Protein AF-M1P522-F1 (afdb_monomer)

Foldseek 3Di:
DDDDDDDDDPPPPPPPPPPPPPPPQDKDKFWFADLVGDIDIDIAHLVQWDDKAFDDHAHPVDNVHTWIWTWGHPPPPHTDITTGHPVRSVVSVVVSVVVVVVVVVVVVVVVVPPDPD

Secondary structure (DSSP, 8-state):
---------------------------EEEEEE-TT--EEEEEE-TTTEEEEEEEEEE-SS-TTSEEEEEEEE-SSS-EEEEEE-HHHHHHHHHHHHHHHHHHHHHHHHHHTT----

Structure (mmCIF, N/CA/C/O backbone):
data_AF-M1P522-F1
#
_entry.id   AF-M1P522-F1
#
loop_
_atom_site.group_PDB
_atom_site.id
_atom_site.type_symbol
_atom_site.label_atom_id
_atom_site.label_alt_id
_atom_site.label_comp_id
_atom_site.label_asym_id
_atom_site.label_entity_id
_atom_site.label_seq_id
_atom_site.pdbx_PDB_ins_code
_atom_site.Cartn_x
_atom_site.Cartn_y
_atom_site.Cartn_z
_atom_site.occupancy
_atom_site.B_iso_or_equiv
_atom_site.auth_seq_id
_atom_site.auth_comp_id
_atom_site.auth_asym_id
_atom_site.auth_atom_id
_atom_site.pdbx_PDB_model_num
ATOM 1 N N . MET A 1 1 ? 18.233 7.224 -83.902 1.00 39.75 1 MET A N 1
ATOM 2 C CA . MET A 1 1 ? 19.042 7.614 -82.716 1.00 39.75 1 MET A CA 1
ATOM 3 C C . MET A 1 1 ? 18.239 8.688 -81.990 1.00 39.75 1 MET A C 1
ATOM 5 O O . MET A 1 1 ? 17.777 9.569 -82.685 1.00 39.75 1 MET A O 1
ATOM 9 N N . LYS A 1 2 ? 17.938 8.714 -80.693 1.00 39.91 2 LYS A N 1
ATOM 10 C CA . LYS A 1 2 ? 18.195 7.892 -79.504 1.00 39.91 2 LYS A CA 1
ATOM 11 C C . LYS A 1 2 ? 17.029 8.257 -78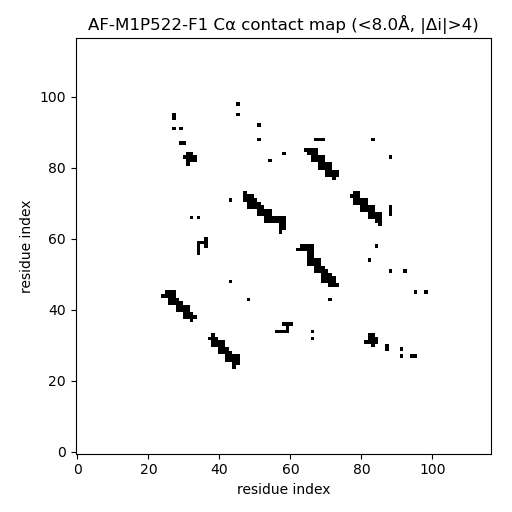.551 1.00 39.91 2 LYS A C 1
ATOM 13 O O . LYS A 1 2 ? 16.658 9.423 -78.483 1.00 39.91 2 LYS A O 1
ATOM 18 N N . LYS A 1 3 ? 16.416 7.263 -77.904 1.00 47.31 3 LYS A N 1
ATOM 19 C CA . LYS A 1 3 ? 15.332 7.417 -76.917 1.00 47.31 3 LYS A CA 1
ATOM 20 C C . LYS A 1 3 ? 15.922 7.922 -75.598 1.00 47.31 3 LYS A C 1
ATOM 22 O O . LYS A 1 3 ? 16.968 7.406 -75.210 1.00 47.31 3 LYS A O 1
ATOM 27 N N . THR A 1 4 ? 15.218 8.782 -74.867 1.00 49.41 4 THR A N 1
ATOM 28 C CA . THR A 1 4 ? 15.501 8.975 -73.436 1.00 49.41 4 THR A CA 1
ATOM 29 C C . THR A 1 4 ? 14.196 9.167 -72.673 1.00 49.41 4 THR A C 1
ATOM 31 O O . THR A 1 4 ? 13.603 10.241 -72.668 1.00 49.41 4 THR A O 1
ATOM 34 N N . LEU A 1 5 ? 13.732 8.060 -72.086 1.00 50.62 5 LEU A N 1
ATOM 35 C CA . LEU A 1 5 ? 12.701 8.024 -71.056 1.00 50.62 5 LEU A CA 1
ATOM 36 C C . LEU A 1 5 ? 13.238 8.708 -69.792 1.00 50.62 5 LEU A C 1
ATOM 38 O O . LEU A 1 5 ? 14.314 8.346 -69.317 1.00 50.62 5 LEU A O 1
ATOM 42 N N . PHE A 1 6 ? 12.474 9.639 -69.224 1.00 47.06 6 PHE A N 1
ATOM 43 C CA . PHE A 1 6 ? 12.667 10.088 -67.848 1.00 47.06 6 PHE A CA 1
ATOM 44 C C . PHE A 1 6 ? 12.028 9.057 -66.911 1.00 47.06 6 PHE A C 1
ATOM 46 O O . PHE A 1 6 ? 10.814 8.864 -66.914 1.00 47.06 6 PHE A O 1
ATOM 53 N N . LEU A 1 7 ? 12.877 8.349 -66.170 1.00 47.66 7 LEU A N 1
ATOM 54 C CA . LEU A 1 7 ? 12.512 7.302 -65.225 1.00 47.66 7 LEU A CA 1
ATOM 55 C C . LEU A 1 7 ? 12.182 7.937 -63.865 1.00 47.66 7 LEU A C 1
ATOM 57 O O . LEU A 1 7 ? 13.032 8.547 -63.221 1.00 47.66 7 LEU A O 1
ATOM 61 N N . THR A 1 8 ? 10.932 7.780 -63.450 1.00 52.78 8 THR A N 1
ATOM 62 C CA . THR A 1 8 ? 10.402 7.983 -62.098 1.00 52.78 8 THR A CA 1
ATOM 63 C C . THR A 1 8 ? 11.203 7.209 -61.048 1.00 52.78 8 THR A C 1
ATOM 65 O O . THR A 1 8 ? 11.326 5.991 -61.152 1.00 52.78 8 THR A O 1
ATOM 68 N N . ALA A 1 9 ? 11.653 7.884 -59.988 1.00 51.81 9 ALA A N 1
ATOM 69 C CA . ALA A 1 9 ? 12.091 7.250 -58.744 1.00 51.81 9 ALA A CA 1
ATOM 70 C C . ALA A 1 9 ? 11.486 8.011 -57.551 1.00 51.81 9 ALA A C 1
ATOM 72 O O . ALA A 1 9 ? 12.083 8.929 -56.993 1.00 51.81 9 ALA A O 1
ATOM 73 N N . LEU A 1 10 ? 10.245 7.650 -57.213 1.00 48.31 10 LEU A N 1
ATOM 74 C CA . LEU A 1 10 ? 9.509 8.135 -56.049 1.00 48.31 10 LEU A CA 1
ATOM 75 C C . LEU A 1 10 ? 10.000 7.354 -54.818 1.00 48.31 10 LEU A C 1
ATOM 77 O O . LEU A 1 10 ? 9.524 6.256 -54.529 1.00 48.31 10 LEU A O 1
ATOM 81 N N . LEU A 1 11 ? 11.007 7.893 -54.132 1.00 50.62 11 LEU A N 1
ATOM 82 C CA . LEU A 1 11 ? 11.590 7.312 -52.923 1.00 50.62 11 LEU A CA 1
ATOM 83 C C . LEU A 1 11 ? 10.618 7.506 -51.745 1.00 50.62 11 LEU A C 1
ATOM 85 O O . LEU A 1 11 ? 10.710 8.458 -50.974 1.00 50.62 11 LEU A O 1
ATOM 89 N N . SER A 1 12 ? 9.633 6.615 -51.652 1.00 52.25 12 SER A N 1
ATOM 90 C CA . SER A 1 12 ? 8.674 6.567 -50.548 1.00 52.25 12 SER A CA 1
ATOM 91 C C . SER A 1 12 ? 9.376 5.973 -49.329 1.00 52.25 12 SER A C 1
ATOM 93 O O . SER A 1 12 ? 9.400 4.758 -49.145 1.00 52.25 12 SER A O 1
ATOM 95 N N . PHE A 1 13 ? 10.011 6.829 -48.526 1.00 49.62 13 PHE A N 1
ATOM 96 C CA . PHE A 1 13 ? 10.501 6.463 -47.201 1.00 49.62 13 PHE A CA 1
ATOM 97 C C . PHE A 1 13 ? 9.308 5.998 -46.360 1.00 49.62 13 PHE A C 1
ATOM 99 O O . PHE A 1 13 ? 8.463 6.796 -45.956 1.00 49.62 13 PHE A O 1
ATOM 106 N N . LEU A 1 14 ? 9.239 4.688 -46.125 1.00 51.12 14 LEU A N 1
ATOM 107 C CA . LEU A 1 14 ? 8.353 4.075 -45.147 1.00 51.12 14 LEU A CA 1
ATOM 108 C C . LEU A 1 14 ? 8.762 4.582 -43.758 1.00 51.12 14 LEU A C 1
ATOM 110 O O . LEU A 1 14 ? 9.631 4.012 -43.102 1.00 51.12 14 LEU A O 1
ATOM 114 N N . PHE A 1 15 ? 8.145 5.679 -43.322 1.00 49.41 15 PHE A N 1
ATOM 115 C CA . PHE A 1 15 ? 8.060 6.029 -41.911 1.00 49.41 15 PHE A CA 1
ATOM 116 C C . PHE A 1 15 ? 7.211 4.948 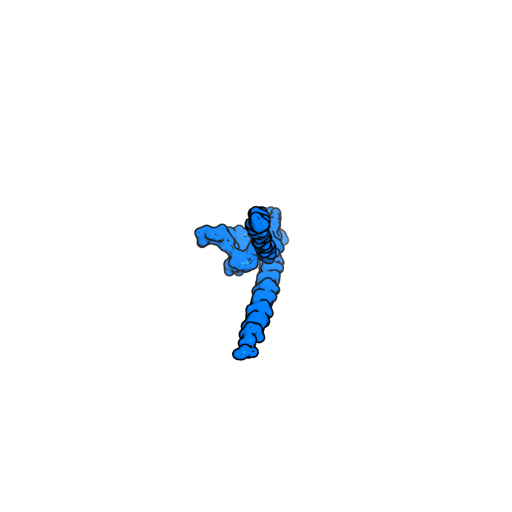-41.241 1.00 49.41 15 PHE A C 1
ATOM 118 O O . PHE A 1 15 ? 5.986 5.036 -41.202 1.00 49.41 15 PHE A O 1
ATOM 125 N N . PHE A 1 16 ? 7.859 3.895 -40.751 1.00 53.47 16 PHE A N 1
ATOM 126 C CA . PHE A 1 16 ? 7.249 3.041 -39.745 1.00 53.47 16 PHE A CA 1
ATOM 127 C C . PHE A 1 16 ? 7.101 3.896 -38.482 1.00 53.47 16 PHE A C 1
ATOM 129 O O . PHE A 1 16 ? 8.123 4.339 -37.946 1.00 53.47 16 PHE A O 1
ATOM 136 N N . PRO A 1 17 ? 5.878 4.182 -37.998 1.00 49.12 17 PRO A N 1
ATOM 137 C CA . PRO A 1 17 ? 5.740 4.724 -36.662 1.00 49.12 17 PRO A CA 1
ATOM 138 C C . PRO A 1 17 ? 6.283 3.657 -35.714 1.00 49.12 17 PRO A C 1
ATOM 140 O O . PRO A 1 17 ? 5.729 2.562 -35.614 1.00 49.12 17 PRO A O 1
ATOM 143 N N . ILE A 1 18 ? 7.399 3.959 -35.051 1.00 58.97 18 ILE A N 1
ATOM 144 C CA . ILE A 1 18 ? 7.827 3.218 -33.870 1.00 58.97 18 ILE A CA 1
ATOM 145 C C . ILE A 1 18 ? 6.691 3.421 -32.873 1.00 58.97 18 ILE A C 1
ATOM 147 O O . ILE A 1 18 ? 6.569 4.481 -32.262 1.00 58.97 18 ILE A O 1
ATOM 151 N N . GLN A 1 19 ? 5.795 2.440 -32.785 1.00 50.09 19 GLN A N 1
ATOM 152 C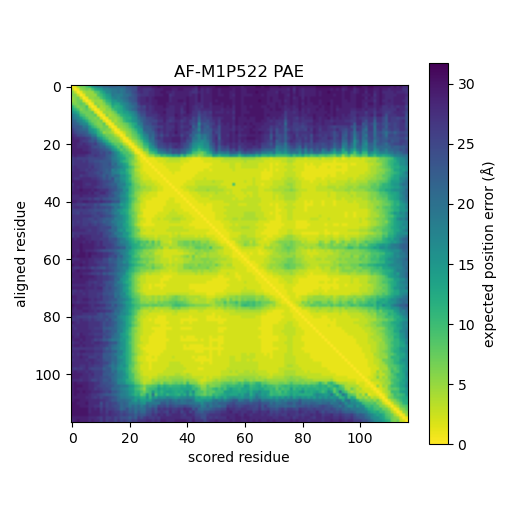 CA . GLN A 1 19 ? 4.839 2.363 -31.698 1.00 50.09 19 GLN A CA 1
ATOM 153 C C . GLN A 1 19 ? 5.687 2.168 -30.445 1.00 50.09 19 GLN A C 1
ATOM 155 O O . GLN A 1 19 ? 6.181 1.072 -30.187 1.00 50.09 19 GLN A O 1
ATOM 160 N N . GLY A 1 20 ? 5.937 3.266 -29.728 1.00 47.94 20 GLY A N 1
ATOM 161 C CA . GLY A 1 20 ? 6.470 3.204 -28.380 1.00 47.94 20 GLY A CA 1
ATOM 162 C C . GLY A 1 20 ? 5.545 2.289 -27.598 1.00 47.94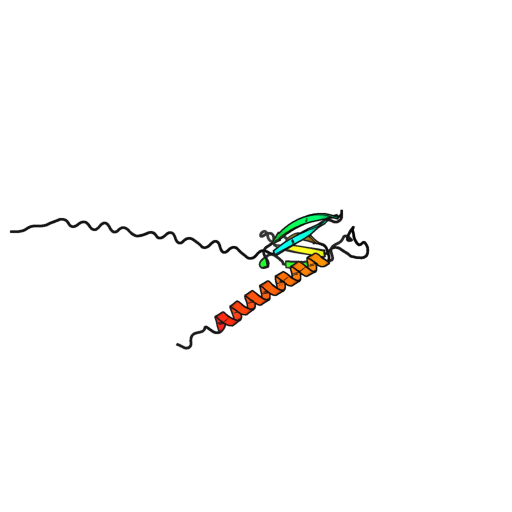 20 GLY A C 1
ATOM 163 O O . GLY A 1 20 ? 4.368 2.602 -27.433 1.00 47.94 20 GLY A O 1
ATOM 164 N N . GLN A 1 21 ? 6.051 1.120 -27.218 1.00 49.41 21 GLN A N 1
ATOM 165 C CA . GLN A 1 21 ? 5.346 0.247 -26.302 1.00 49.41 21 GLN A CA 1
ATOM 166 C C . GLN A 1 21 ? 5.163 1.059 -25.024 1.00 49.41 21 GLN A C 1
ATOM 168 O O . GLN A 1 21 ? 6.138 1.408 -24.361 1.00 49.41 21 GLN A O 1
ATOM 173 N N . THR A 1 22 ? 3.923 1.438 -24.726 1.00 46.75 22 THR A N 1
ATOM 174 C CA . THR A 1 22 ? 3.550 1.843 -23.378 1.00 46.75 22 THR A CA 1
ATOM 175 C C . THR A 1 22 ? 3.773 0.609 -22.524 1.00 46.75 22 THR A C 1
ATOM 177 O O . THR A 1 22 ? 2.973 -0.322 -22.544 1.00 46.75 22 THR A O 1
ATOM 180 N N . GLU A 1 23 ? 4.941 0.539 -21.896 1.00 55.12 23 GLU A N 1
ATOM 181 C CA . GLU A 1 23 ? 5.248 -0.478 -20.908 1.00 55.12 23 GLU A CA 1
ATOM 182 C C . GLU A 1 23 ? 4.241 -0.256 -19.775 1.00 55.12 23 GLU A C 1
ATOM 184 O O . GLU A 1 23 ? 4.345 0.724 -19.033 1.00 55.12 23 GLU A O 1
ATOM 189 N N . ASP A 1 24 ? 3.197 -1.085 -19.710 1.00 58.50 24 ASP A N 1
ATOM 190 C CA . ASP A 1 24 ? 2.249 -1.069 -18.600 1.00 58.50 24 ASP A CA 1
ATOM 191 C C . ASP A 1 24 ? 3.036 -1.412 -17.334 1.00 58.50 24 ASP A C 1
ATOM 193 O O . ASP A 1 24 ? 3.292 -2.573 -17.010 1.00 58.50 24 ASP A O 1
ATOM 197 N N . SER A 1 25 ? 3.519 -0.364 -16.664 1.00 81.50 25 SER A N 1
ATOM 198 C CA . SER A 1 25 ? 4.274 -0.489 -15.425 1.00 81.50 25 SER A CA 1
ATOM 199 C C . SER A 1 25 ? 3.448 -1.275 -14.411 1.00 81.50 25 SER A C 1
ATOM 201 O O . SER A 1 25 ? 2.284 -0.956 -14.171 1.00 81.50 25 SER A O 1
ATOM 203 N N . TYR A 1 26 ? 4.052 -2.311 -13.827 1.00 90.44 26 TYR A N 1
ATOM 204 C CA . TYR A 1 26 ? 3.441 -3.097 -12.758 1.00 90.44 26 TYR A CA 1
ATOM 205 C C . TYR A 1 26 ? 2.911 -2.168 -11.656 1.00 90.44 26 TYR A C 1
ATOM 207 O O . TYR A 1 26 ? 3.627 -1.264 -11.218 1.00 90.44 26 TYR A O 1
ATOM 215 N N . LYS A 1 27 ? 1.677 -2.394 -11.198 1.00 95.50 27 LYS A N 1
ATOM 216 C CA . LYS A 1 27 ? 1.049 -1.620 -10.124 1.00 95.50 27 LYS A CA 1
ATOM 217 C C . LYS A 1 27 ? 0.573 -2.542 -9.009 1.00 95.50 27 LYS A C 1
ATOM 219 O O . LYS A 1 27 ? 0.009 -3.593 -9.286 1.00 95.50 27 LYS A O 1
ATOM 224 N N . ILE A 1 28 ? 0.760 -2.092 -7.772 1.00 96.56 28 ILE A N 1
ATOM 225 C CA . ILE A 1 28 ? 0.230 -2.727 -6.566 1.00 96.56 28 ILE A CA 1
ATOM 226 C C . ILE A 1 28 ? -1.101 -2.049 -6.244 1.00 96.56 28 ILE A C 1
ATOM 228 O O . ILE A 1 28 ? -1.152 -0.824 -6.089 1.00 96.56 28 ILE A O 1
ATOM 232 N N . VAL A 1 29 ? -2.170 -2.839 -6.162 1.00 97.62 29 VAL A N 1
ATOM 233 C CA . VAL A 1 29 ? -3.518 -2.387 -5.788 1.00 97.62 29 VAL A CA 1
ATOM 234 C C . VAL A 1 29 ? -3.803 -2.865 -4.375 1.00 97.62 29 VAL A C 1
ATOM 236 O O . VAL A 1 29 ? -3.596 -4.036 -4.079 1.00 97.62 29 VAL A O 1
ATOM 239 N N . PHE A 1 30 ? -4.272 -1.971 -3.512 1.00 98.00 30 PHE A N 1
ATOM 240 C CA . PHE A 1 30 ? -4.510 -2.301 -2.109 1.00 98.00 30 PHE A CA 1
ATOM 241 C C . PHE A 1 30 ? -5.663 -1.499 -1.513 1.00 98.00 30 PHE A C 1
ATOM 243 O O . PHE A 1 30 ? -5.990 -0.400 -1.978 1.00 98.00 30 PHE A O 1
ATOM 250 N N . GLU A 1 31 ? -6.267 -2.056 -0.469 1.00 98.12 31 GLU A N 1
ATOM 251 C CA . GLU A 1 31 ? -7.304 -1.390 0.313 1.00 98.12 31 GLU A CA 1
ATOM 252 C C . GLU A 1 31 ? -6.695 -0.353 1.275 1.00 98.12 31 GLU A C 1
ATOM 254 O O . GLU A 1 31 ? -5.693 -0.571 1.960 1.00 98.12 31 GLU A O 1
ATOM 259 N N . THR A 1 32 ? -7.314 0.817 1.344 1.00 97.44 32 THR A N 1
ATOM 260 C CA . THR A 1 32 ? -6.992 1.862 2.316 1.00 97.44 32 THR A CA 1
ATOM 261 C C . THR A 1 32 ? -8.067 1.907 3.382 1.00 97.44 32 THR A C 1
ATOM 263 O O . THR A 1 32 ? -9.234 1.708 3.065 1.00 97.44 32 THR A O 1
ATOM 266 N N . MET A 1 33 ? -7.696 2.248 4.610 1.00 96.50 33 MET A N 1
ATOM 267 C CA . MET A 1 33 ? -8.619 2.466 5.719 1.00 96.50 33 MET A CA 1
ATOM 268 C C . MET A 1 33 ? -8.203 3.724 6.476 1.00 96.50 33 MET A C 1
ATOM 270 O O . MET A 1 33 ? -7.061 3.824 6.928 1.00 96.50 33 MET A O 1
ATOM 274 N N . ASP A 1 34 ? -9.113 4.684 6.620 1.00 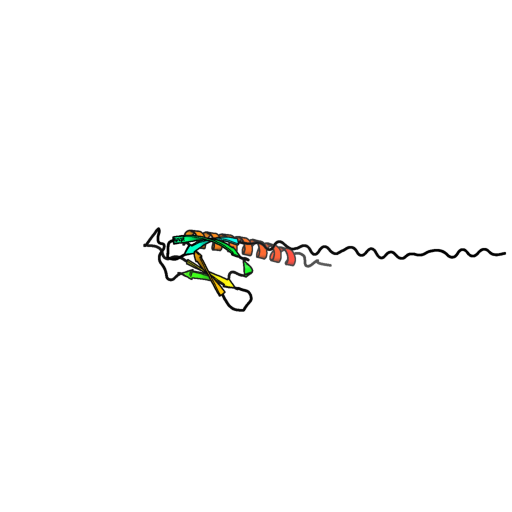94.19 34 ASP A N 1
ATOM 275 C CA . ASP A 1 34 ? -8.880 5.859 7.455 1.00 94.19 34 ASP A CA 1
ATOM 276 C C . ASP A 1 34 ? -9.173 5.582 8.942 1.00 94.19 34 ASP A C 1
ATOM 278 O O . ASP A 1 34 ? -9.676 4.529 9.334 1.00 94.19 34 ASP A O 1
ATOM 282 N N . CYS A 1 35 ? -8.855 6.548 9.805 1.00 92.81 35 CYS A N 1
ATOM 283 C CA . CYS A 1 35 ? -9.049 6.410 11.250 1.00 92.81 35 CYS A CA 1
ATOM 284 C C . CYS A 1 35 ? -10.525 6.355 11.688 1.00 92.81 35 CYS A C 1
ATOM 286 O O . CYS A 1 35 ? -10.796 6.062 12.850 1.00 92.81 35 CYS A O 1
ATOM 288 N N . SER A 1 36 ? -11.462 6.665 10.789 1.00 94.06 36 SER A N 1
ATOM 289 C CA . SER A 1 36 ? -12.907 6.561 11.017 1.00 94.06 36 SER A CA 1
ATOM 290 C C . SER A 1 36 ? -13.473 5.233 10.504 1.00 94.06 36 SER A C 1
ATOM 292 O O . SER A 1 36 ? -14.655 4.966 10.695 1.00 94.06 36 SER A O 1
ATOM 294 N N . GLY A 1 37 ? -12.639 4.405 9.867 1.00 92.81 37 GLY A N 1
ATOM 295 C CA . GLY A 1 37 ? -13.025 3.118 9.298 1.00 92.81 37 GLY A CA 1
ATOM 296 C C . GLY A 1 37 ? -13.564 3.228 7.880 1.00 92.81 37 GLY A C 1
ATOM 297 O O . GLY A 1 37 ? -14.063 2.240 7.353 1.00 92.81 37 GLY A O 1
ATOM 298 N N . ASN A 1 38 ? -13.467 4.399 7.241 1.00 95.81 38 ASN A N 1
ATOM 299 C CA . ASN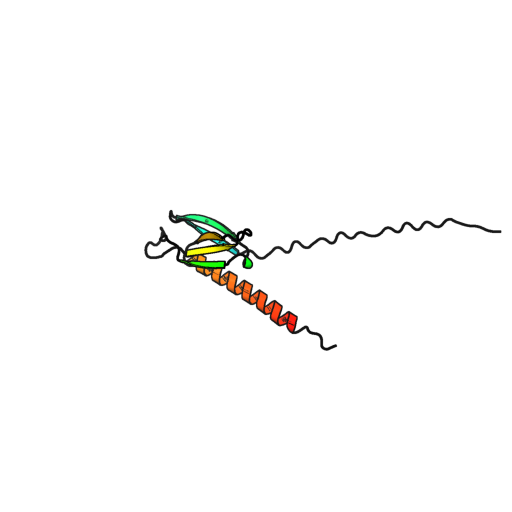 A 1 38 ? -13.826 4.506 5.834 1.00 95.81 38 ASN A CA 1
ATOM 300 C C . ASN A 1 38 ? -12.762 3.801 5.005 1.00 95.81 38 ASN A C 1
ATOM 302 O O . ASN A 1 38 ? -11.565 4.070 5.162 1.00 95.81 38 ASN A O 1
ATOM 306 N N . THR A 1 39 ? -13.215 2.932 4.108 1.00 96.75 39 THR A N 1
ATOM 307 C CA . THR A 1 39 ? -12.332 2.186 3.223 1.00 96.75 39 THR A CA 1
ATOM 308 C C . THR A 1 39 ? -12.388 2.686 1.786 1.00 96.75 39 THR A C 1
ATOM 310 O O . THR A 1 39 ? -13.294 3.412 1.371 1.00 96.75 39 THR A O 1
ATOM 313 N N . GLY A 1 40 ? -11.359 2.337 1.024 1.00 97.25 40 GLY A N 1
ATOM 314 C CA . GLY A 1 40 ? -11.197 2.705 -0.376 1.00 97.25 40 GLY A CA 1
ATOM 315 C C . GLY A 1 40 ? -10.078 1.895 -1.010 1.00 97.25 40 GLY A C 1
ATOM 316 O O . GLY A 1 40 ? -9.499 1.032 -0.362 1.00 97.25 40 GLY A O 1
ATOM 317 N N . PHE A 1 41 ? -9.747 2.184 -2.264 1.00 97.69 41 PHE A N 1
ATOM 318 C CA . PHE A 1 41 ? -8.648 1.517 -2.958 1.00 97.69 41 PHE A CA 1
ATOM 319 C C . PHE A 1 41 ? -7.637 2.534 -3.462 1.00 97.69 41 PHE A C 1
ATOM 321 O O . PHE A 1 41 ? -7.998 3.623 -3.914 1.00 97.69 41 PHE A O 1
ATOM 328 N N . ALA A 1 42 ? -6.368 2.148 -3.415 1.00 97.56 42 ALA A N 1
ATOM 329 C CA . ALA A 1 42 ? -5.273 2.895 -4.001 1.00 97.56 42 ALA A CA 1
ATOM 330 C C . ALA A 1 42 ? -4.466 2.001 -4.943 1.00 97.56 42 ALA A C 1
ATOM 332 O O . ALA A 1 42 ? -4.497 0.771 -4.875 1.00 97.56 42 ALA A O 1
ATOM 333 N N . THR A 1 43 ? -3.750 2.643 -5.859 1.00 96.25 43 THR A N 1
ATOM 334 C CA . THR A 1 43 ? -2.893 1.975 -6.835 1.00 96.25 43 THR A CA 1
ATOM 335 C C . THR A 1 43 ? -1.592 2.744 -6.935 1.00 96.25 43 THR A C 1
ATOM 337 O O . THR A 1 43 ? -1.614 3.959 -7.136 1.00 96.25 43 THR A O 1
ATOM 340 N N . VAL A 1 44 ? -0.469 2.050 -6.769 1.00 96.00 44 VAL A N 1
ATOM 341 C CA . VAL A 1 44 ? 0.864 2.670 -6.746 1.00 96.00 44 VAL A CA 1
ATOM 342 C C . VAL A 1 44 ? 1.876 1.821 -7.502 1.00 96.00 44 VAL A C 1
ATOM 344 O O . VAL A 1 44 ? 1.739 0.600 -7.599 1.00 96.00 44 VAL A O 1
ATOM 347 N N . GLY A 1 45 ? 2.893 2.473 -8.056 1.00 95.06 45 GLY A N 1
ATOM 348 C CA . GLY A 1 45 ? 4.074 1.789 -8.572 1.00 95.06 45 GLY A CA 1
ATOM 349 C C . GLY A 1 45 ? 4.900 1.183 -7.429 1.00 95.06 45 GLY A C 1
ATOM 350 O O . GLY A 1 45 ? 5.001 1.788 -6.360 1.00 95.06 45 GLY A O 1
ATOM 351 N N . PRO A 1 46 ? 5.514 0.002 -7.613 1.00 94.38 46 PRO A N 1
ATOM 352 C CA . PRO A 1 46 ? 6.362 -0.611 -6.590 1.00 94.38 46 PRO A CA 1
ATOM 353 C C . PRO A 1 46 ? 7.610 0.227 -6.271 1.00 94.38 46 PRO A C 1
ATOM 355 O O . PRO A 1 46 ? 8.106 0.194 -5.150 1.00 94.38 46 PRO A O 1
ATOM 358 N N . ASP A 1 47 ? 8.107 0.986 -7.244 1.00 92.38 47 ASP A N 1
ATOM 359 C CA . ASP A 1 47 ? 9.224 1.928 -7.135 1.00 92.38 47 ASP A CA 1
ATOM 360 C C . ASP A 1 47 ? 8.846 3.246 -6.443 1.00 92.38 47 ASP A C 1
ATOM 362 O O . ASP A 1 47 ? 9.710 3.941 -5.912 1.00 92.38 47 ASP A O 1
ATOM 366 N N . GLU A 1 48 ? 7.555 3.568 -6.396 1.00 95.31 48 GLU A N 1
ATOM 367 C CA . GLU A 1 48 ? 7.037 4.736 -5.685 1.00 95.31 48 GLU A CA 1
ATOM 368 C C . GLU A 1 48 ? 6.962 4.475 -4.167 1.00 95.31 48 GLU A C 1
ATOM 370 O O . GLU A 1 48 ? 6.938 5.421 -3.377 1.00 95.31 48 GLU A O 1
ATOM 375 N N . ILE A 1 49 ? 6.941 3.208 -3.728 1.00 96.62 49 ILE A N 1
ATOM 376 C CA . ILE A 1 49 ? 6.842 2.838 -2.311 1.00 96.62 49 ILE A CA 1
ATOM 377 C C . ILE A 1 49 ? 8.164 3.109 -1.590 1.00 96.62 49 ILE A C 1
ATOM 379 O O . ILE A 1 49 ? 9.170 2.435 -1.802 1.00 96.62 49 ILE A O 1
ATOM 383 N N . PHE A 1 50 ? 8.129 4.043 -0.640 1.00 96.25 50 PHE A N 1
ATOM 384 C CA . PHE A 1 50 ? 9.284 4.395 0.179 1.00 96.25 50 PHE A CA 1
ATOM 385 C C . PHE A 1 50 ? 9.374 3.563 1.462 1.00 96.25 50 PHE A C 1
ATOM 387 O O . PHE A 1 50 ? 10.435 3.049 1.818 1.00 96.25 50 PHE A O 1
ATOM 394 N N . LYS A 1 51 ? 8.265 3.459 2.2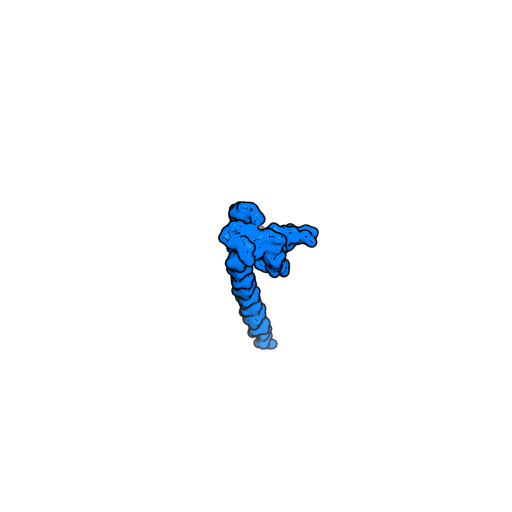07 1.00 95.94 51 LYS A N 1
ATOM 395 C CA . LYS A 1 51 ? 8.262 2.835 3.539 1.00 95.94 51 LYS A CA 1
ATOM 396 C C . LYS A 1 51 ? 6.867 2.401 3.975 1.00 95.94 51 LYS A C 1
ATOM 398 O O . LYS A 1 51 ? 5.906 3.142 3.801 1.00 95.94 51 LYS A O 1
ATOM 403 N N . VAL A 1 52 ? 6.797 1.263 4.669 1.00 96.69 52 VAL A N 1
ATOM 404 C CA . VAL A 1 52 ? 5.646 0.866 5.498 1.00 96.69 52 VAL A CA 1
ATOM 405 C C . VAL A 1 52 ? 5.998 1.035 6.977 1.00 96.69 52 VAL A C 1
ATOM 407 O O . VAL A 1 52 ? 7.041 0.566 7.437 1.00 96.69 52 VAL A O 1
ATOM 410 N N . GLY A 1 53 ? 5.145 1.722 7.733 1.00 95.50 53 GLY A N 1
ATOM 411 C CA . GLY A 1 53 ? 5.351 2.058 9.142 1.00 95.50 53 GLY A CA 1
ATOM 412 C C . GLY A 1 53 ? 4.092 1.913 9.995 1.00 95.50 53 GLY A C 1
ATOM 413 O O . GLY A 1 53 ? 3.032 1.514 9.517 1.00 95.50 53 GLY A O 1
ATOM 414 N N . ASN A 1 54 ? 4.217 2.218 11.287 1.00 93.88 54 ASN A N 1
ATOM 415 C CA . ASN A 1 54 ? 3.058 2.344 12.170 1.00 93.88 54 ASN A CA 1
ATOM 416 C C . ASN A 1 54 ? 2.366 3.682 11.911 1.00 93.88 54 ASN A C 1
ATOM 418 O O . ASN A 1 54 ? 3.057 4.690 11.802 1.00 93.88 54 ASN A O 1
ATOM 422 N N . GLY A 1 55 ? 1.036 3.671 11.850 1.00 90.50 55 GLY A N 1
ATOM 423 C CA . GLY A 1 55 ? 0.232 4.883 11.847 1.00 90.50 55 GLY A CA 1
ATOM 424 C C . GLY A 1 55 ? -0.137 5.354 13.247 1.00 90.50 55 GLY A C 1
ATOM 425 O O . GLY A 1 55 ? 0.090 4.665 14.250 1.00 90.50 55 GLY A O 1
ATOM 426 N N . ASP A 1 56 ? -0.732 6.540 13.295 1.00 88.56 56 ASP A N 1
ATOM 427 C CA . ASP A 1 56 ? -1.075 7.207 14.550 1.00 88.56 56 ASP A CA 1
ATOM 428 C C . ASP A 1 56 ? -2.382 6.694 15.159 1.00 88.56 56 ASP A C 1
ATOM 430 O O . ASP A 1 56 ? -2.531 6.700 16.382 1.00 88.56 56 ASP A O 1
ATOM 434 N N . CYS A 1 57 ? -3.299 6.190 14.330 1.00 90.12 57 CYS A N 1
ATOM 435 C CA . CYS A 1 57 ? -4.613 5.747 14.769 1.00 90.12 57 CYS A CA 1
ATOM 436 C C . CYS A 1 57 ? -4.767 4.226 14.852 1.00 90.12 57 CYS A C 1
ATOM 438 O O . CYS A 1 57 ? -4.047 3.428 14.240 1.00 90.12 57 CYS A O 1
ATOM 440 N N . THR A 1 58 ? -5.723 3.841 15.684 1.00 94.06 58 THR A N 1
ATOM 441 C CA . THR A 1 58 ? -6.110 2.460 15.941 1.00 94.06 58 THR A CA 1
ATOM 442 C C . THR A 1 58 ? -7.103 1.987 14.884 1.00 94.06 58 THR A C 1
ATOM 444 O O . THR A 1 58 ? -7.863 2.796 14.360 1.00 94.06 58 THR A O 1
ATOM 447 N N . ASN A 1 59 ? -7.104 0.693 14.571 1.00 92.19 59 ASN A N 1
ATOM 448 C CA . ASN A 1 59 ? -8.119 0.097 13.716 1.00 92.19 59 ASN A CA 1
ATOM 449 C C . ASN A 1 59 ? -9.495 0.184 14.418 1.00 92.19 59 ASN A C 1
ATOM 451 O O . ASN A 1 59 ? -9.625 -0.336 15.530 1.00 92.19 59 ASN A O 1
ATOM 455 N N . PRO A 1 60 ? -10.513 0.811 13.803 1.00 90.19 60 PRO A N 1
ATOM 456 C CA . PRO A 1 60 ? -11.867 0.885 14.359 1.00 90.19 60 PRO A CA 1
ATOM 457 C C . PRO A 1 60 ? -12.524 -0.485 14.563 1.00 90.19 60 PRO A C 1
ATOM 459 O O . PRO A 1 60 ? -13.331 -0.649 15.474 1.00 90.19 60 PRO A O 1
ATOM 462 N N . GLU A 1 61 ? -12.154 -1.470 13.746 1.00 89.50 61 GLU A N 1
ATOM 463 C CA . GLU A 1 61 ? -12.666 -2.842 13.818 1.00 89.50 61 GLU A CA 1
ATOM 464 C C . GLU A 1 61 ? -11.912 -3.701 14.845 1.00 89.50 61 GLU A C 1
ATOM 466 O O . GLU A 1 61 ? -12.443 -4.687 15.351 1.00 89.50 61 GLU A O 1
ATOM 471 N N . ASP A 1 62 ? -10.673 -3.327 15.175 1.00 90.94 62 ASP A N 1
ATOM 472 C CA . ASP A 1 62 ? -9.838 -4.019 16.160 1.00 90.94 62 ASP A CA 1
ATOM 473 C C . ASP A 1 62 ? -9.004 -3.010 16.969 1.00 90.94 62 ASP A C 1
ATOM 475 O O . ASP A 1 62 ? -7.844 -2.733 16.630 1.00 90.94 62 ASP A O 1
ATOM 479 N N . PRO A 1 63 ? -9.560 -2.477 18.075 1.00 90.94 63 PRO A N 1
ATOM 480 C CA . PRO A 1 63 ? -8.895 -1.468 18.892 1.00 90.94 63 PRO A CA 1
ATOM 481 C C . PRO A 1 63 ? -7.564 -1.906 19.532 1.00 90.94 63 PRO A C 1
ATOM 483 O O . PRO A 1 63 ? -6.826 -1.074 20.061 1.00 90.94 63 PRO A O 1
ATOM 486 N N . ALA A 1 64 ? -7.219 -3.198 19.510 1.00 93.00 64 ALA A N 1
ATOM 487 C CA . ALA A 1 64 ? -5.919 -3.672 19.982 1.00 93.00 64 ALA A CA 1
ATOM 488 C C . ALA A 1 64 ? -4.803 -3.459 18.940 1.00 93.00 64 ALA A C 1
ATOM 490 O O . ALA A 1 64 ? -3.615 -3.577 19.254 1.00 93.00 64 ALA A O 1
ATOM 491 N N . LYS A 1 65 ? -5.160 -3.150 17.689 1.00 92.31 65 LYS A N 1
ATOM 492 C CA . LYS A 1 65 ? -4.237 -3.035 16.560 1.00 92.31 65 LYS A CA 1
ATOM 493 C C . LYS A 1 65 ? -4.178 -1.604 16.048 1.00 92.31 65 LYS A C 1
ATOM 495 O O . LYS A 1 65 ? -5.189 -0.994 15.731 1.00 92.31 65 LYS A O 1
ATOM 500 N N . LYS A 1 66 ? -2.964 -1.081 15.867 1.00 95.12 66 LYS A N 1
ATOM 501 C CA . LYS A 1 66 ? -2.755 0.161 15.108 1.00 95.12 66 LYS A CA 1
ATOM 502 C C . LYS A 1 66 ? -2.852 -0.084 13.609 1.00 95.12 66 LYS A C 1
ATOM 504 O O . LYS A 1 66 ? -2.386 -1.130 13.138 1.00 95.12 66 LYS A O 1
ATOM 509 N N . LEU A 1 67 ? -3.392 0.895 12.889 1.00 96.38 67 LEU A N 1
ATOM 510 C CA . LEU A 1 67 ? -3.279 0.958 11.438 1.00 96.38 67 LEU A CA 1
ATOM 511 C C . LEU A 1 67 ? -1.817 1.192 11.035 1.00 96.38 67 LEU A C 1
ATOM 513 O O . LEU A 1 67 ? -0.968 1.616 11.829 1.00 96.38 67 LEU A O 1
ATOM 517 N N . LYS A 1 68 ? -1.505 0.855 9.791 1.00 97.88 68 LYS A N 1
ATOM 518 C CA . LYS A 1 68 ? -0.196 1.047 9.173 1.00 97.88 68 LYS A CA 1
ATOM 519 C C . LYS A 1 68 ? -0.245 2.238 8.232 1.00 97.88 68 LYS A C 1
ATOM 521 O O . LYS A 1 68 ? -1.306 2.593 7.737 1.00 97.88 68 LYS A O 1
ATOM 526 N N . GLN A 1 69 ? 0.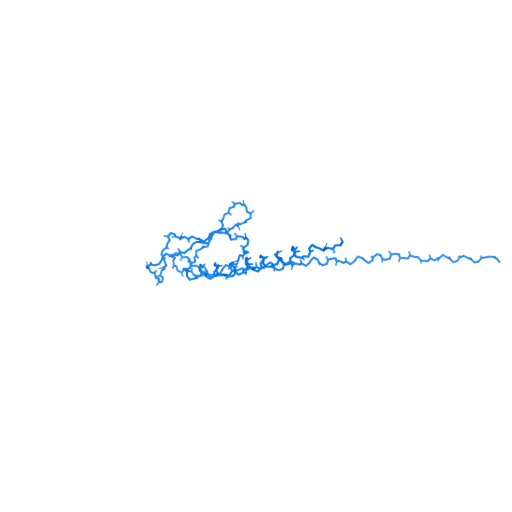915 2.834 7.997 1.00 97.62 69 GLN A N 1
ATOM 527 C CA . GLN A 1 69 ? 1.098 3.905 7.025 1.00 97.62 69 GLN A CA 1
ATOM 528 C C . GLN A 1 69 ? 2.026 3.428 5.912 1.00 97.62 69 GLN A C 1
ATOM 530 O O . GLN A 1 69 ? 3.105 2.906 6.194 1.00 97.62 69 GLN A O 1
ATOM 535 N N . LEU A 1 70 ? 1.614 3.632 4.666 1.00 97.69 70 LEU A N 1
ATOM 536 C CA . LEU A 1 70 ? 2.419 3.463 3.463 1.00 97.69 70 LEU A CA 1
ATOM 537 C C . LEU A 1 70 ? 2.793 4.849 2.936 1.00 97.69 70 LEU A C 1
ATOM 539 O O . LEU A 1 70 ? 1.922 5.636 2.571 1.00 97.69 70 LEU A O 1
ATOM 543 N N . LEU A 1 71 ? 4.090 5.139 2.908 1.00 97.38 71 LEU A N 1
ATOM 544 C CA . LEU A 1 71 ? 4.658 6.355 2.333 1.00 97.38 71 LEU A CA 1
ATOM 545 C C . LEU A 1 71 ? 5.020 6.095 0.875 1.00 97.38 71 LEU A C 1
ATOM 547 O O . LEU A 1 71 ? 5.792 5.178 0.585 1.00 97.38 71 LEU A O 1
ATOM 551 N N . VAL A 1 72 ? 4.481 6.919 -0.015 1.00 97.62 72 VAL A N 1
ATOM 552 C CA . VAL A 1 72 ? 4.622 6.787 -1.466 1.00 97.62 72 VAL A CA 1
ATOM 553 C C . VAL A 1 72 ? 5.117 8.107 -2.035 1.00 97.62 72 VAL A C 1
ATOM 555 O O . VAL A 1 72 ? 4.551 9.156 -1.735 1.00 97.62 72 VAL A O 1
ATOM 558 N N . HIS A 1 73 ? 6.174 8.071 -2.838 1.00 96.38 73 HIS A N 1
ATOM 559 C CA . HIS A 1 73 ? 6.677 9.246 -3.538 1.00 96.38 73 HIS A CA 1
ATOM 560 C C . HIS A 1 73 ? 5.623 9.788 -4.508 1.00 96.38 73 HIS A C 1
ATOM 562 O O . HIS A 1 73 ? 5.029 9.039 -5.276 1.00 96.38 73 HIS A O 1
ATOM 568 N N . ASP A 1 74 ? 5.407 11.102 -4.499 1.00 91.81 74 ASP A N 1
ATOM 569 C CA . ASP A 1 74 ? 4.415 11.750 -5.369 1.00 91.81 74 ASP A CA 1
ATOM 570 C C . ASP A 1 74 ? 5.012 12.414 -6.621 1.00 91.81 74 ASP A C 1
ATOM 572 O O . ASP A 1 74 ? 4.304 13.092 -7.363 1.00 91.81 74 ASP A O 1
ATOM 576 N N . GLY A 1 75 ? 6.317 12.234 -6.844 1.00 88.25 75 GLY A N 1
ATOM 577 C CA . GLY A 1 75 ? 7.065 12.839 -7.948 1.00 88.25 75 GLY A CA 1
ATOM 578 C C . GLY A 1 75 ? 7.533 14.279 -7.701 1.00 88.25 75 GLY A C 1
ATOM 579 O O . GLY A 1 75 ? 8.327 14.788 -8.485 1.00 88.25 75 GLY A O 1
ATOM 580 N N . SER A 1 76 ? 7.115 14.927 -6.608 1.00 89.88 76 SER A N 1
ATOM 581 C CA . SER A 1 76 ? 7.501 16.307 -6.260 1.00 89.88 76 SER A CA 1
ATOM 582 C C . SER A 1 76 ? 8.614 16.401 -5.206 1.00 89.88 76 SER A C 1
ATOM 584 O O . SER A 1 76 ? 8.989 17.494 -4.787 1.00 89.88 76 SER A O 1
ATOM 586 N N . GLY A 1 77 ? 9.133 15.257 -4.746 1.00 87.00 77 GLY A N 1
ATOM 587 C CA . GLY A 1 77 ? 10.012 15.178 -3.573 1.00 87.00 77 GLY A CA 1
ATOM 588 C C . GLY A 1 77 ? 9.254 15.109 -2.241 1.00 87.00 77 GLY A C 1
ATOM 589 O O . GLY A 1 77 ? 9.886 15.065 -1.186 1.00 87.00 77 GLY A O 1
ATOM 590 N N . SER A 1 78 ? 7.919 15.054 -2.290 1.00 94.12 78 SER A N 1
ATOM 591 C CA . SER A 1 78 ? 7.044 14.840 -1.136 1.00 94.12 78 SER A CA 1
ATOM 592 C C . SER A 1 78 ? 6.512 13.402 -1.099 1.00 94.12 78 SER A C 1
ATOM 594 O O . SER A 1 78 ? 6.778 12.585 -1.990 1.00 94.12 78 SER A O 1
ATOM 596 N N . TYR A 1 79 ? 5.770 13.083 -0.034 1.00 95.06 79 TYR A N 1
ATOM 597 C CA . TYR A 1 79 ? 5.152 11.775 0.160 1.00 95.06 79 TYR A CA 1
ATOM 598 C C . TYR A 1 79 ? 3.636 11.894 0.267 1.00 95.06 79 TYR A C 1
ATOM 600 O O . TYR A 1 79 ? 3.118 12.664 1.077 1.00 95.06 79 TYR A O 1
ATOM 608 N N . LYS A 1 80 ? 2.930 11.048 -0.480 1.00 96.00 80 LYS A N 1
ATOM 609 C CA . LYS A 1 80 ? 1.553 10.667 -0.175 1.00 96.00 80 LYS A CA 1
ATOM 610 C C . LYS A 1 80 ? 1.571 9.591 0.903 1.00 96.00 80 LYS A C 1
ATOM 612 O O . LYS A 1 80 ? 2.396 8.678 0.869 1.00 96.00 80 LYS A O 1
ATOM 617 N N . VAL A 1 81 ? 0.657 9.708 1.859 1.00 95.94 81 VAL A N 1
ATOM 618 C CA . VAL A 1 81 ? 0.496 8.742 2.946 1.00 95.94 81 VAL A CA 1
ATOM 619 C C . VAL A 1 81 ? -0.834 8.037 2.762 1.00 95.94 81 VAL A C 1
ATOM 621 O O . VAL A 1 81 ? -1.878 8.686 2.743 1.00 95.94 81 VAL A O 1
ATOM 624 N N . TYR A 1 82 ? -0.789 6.715 2.659 1.00 96.94 82 TYR A N 1
ATOM 625 C CA . TYR A 1 82 ? -1.974 5.872 2.735 1.00 96.94 82 TYR A CA 1
ATOM 626 C C . TYR A 1 82 ? -2.008 5.172 4.084 1.00 96.94 82 TYR A C 1
ATOM 628 O O . TYR A 1 82 ? -0.984 4.683 4.561 1.00 96.94 82 TYR A O 1
ATOM 636 N N . THR A 1 83 ? -3.188 5.109 4.686 1.00 97.38 83 THR A N 1
ATOM 637 C CA . THR A 1 83 ? -3.420 4.347 5.912 1.00 97.38 83 THR A CA 1
ATOM 638 C C . THR A 1 83 ? -4.102 3.033 5.548 1.00 97.38 83 THR A C 1
ATOM 640 O O . THR A 1 83 ? -4.968 3.004 4.677 1.00 97.38 83 THR A O 1
ATOM 643 N N . LEU A 1 84 ? -3.657 1.934 6.151 1.00 97.25 84 LEU A N 1
ATOM 644 C CA . LEU A 1 84 ? -4.056 0.568 5.802 1.00 97.25 84 LEU A CA 1
ATOM 645 C C . LEU A 1 84 ? -4.186 -0.290 7.062 1.00 97.25 84 LEU A C 1
ATOM 647 O O . LEU A 1 84 ? -3.548 -0.027 8.088 1.00 97.25 84 LEU A O 1
ATOM 651 N N . SER A 1 85 ? -4.963 -1.368 6.966 1.00 96.62 85 SER A N 1
ATOM 652 C CA . SER A 1 85 ? -4.982 -2.406 7.996 1.00 96.62 85 SER A CA 1
ATOM 653 C C . SER A 1 85 ? -3.611 -3.098 8.096 1.00 96.62 85 SER A C 1
ATOM 655 O O . SER A 1 85 ? -2.759 -3.009 7.208 1.00 96.62 85 SER A O 1
ATOM 657 N N . GLN A 1 86 ? -3.357 -3.807 9.199 1.00 96.06 86 GLN A N 1
ATOM 658 C CA . GLN A 1 86 ? -2.099 -4.554 9.341 1.00 96.06 86 GLN A CA 1
ATOM 659 C C . GLN A 1 86 ? -1.982 -5.713 8.353 1.00 96.06 86 GLN A C 1
ATOM 661 O O . GLN A 1 86 ? -0.873 -6.080 7.965 1.00 96.06 86 GLN A O 1
ATOM 666 N N . GLU A 1 87 ? -3.115 -6.321 8.015 1.00 96.06 87 GLU A N 1
ATOM 667 C CA . GLU A 1 87 ? -3.182 -7.386 7.028 1.00 96.06 87 GLU A CA 1
ATOM 668 C C . GLU A 1 87 ? -2.846 -6.842 5.648 1.00 96.06 87 GLU A C 1
ATOM 670 O O . GLU A 1 87 ? -1.939 -7.354 4.999 1.00 96.06 87 GLU A O 1
ATOM 675 N N . GLU A 1 88 ? -3.452 -5.722 5.278 1.00 97.44 88 GLU A N 1
ATOM 676 C CA . GLU A 1 88 ? -3.235 -5.141 3.963 1.00 97.44 88 GLU A CA 1
ATOM 677 C C . GLU A 1 88 ? -1.815 -4.597 3.791 1.00 97.44 88 GLU A C 1
ATOM 679 O O . GLU A 1 88 ? -1.165 -4.813 2.770 1.00 97.44 88 GLU A O 1
ATOM 684 N N . ALA A 1 89 ? -1.242 -4.027 4.854 1.00 97.50 89 ALA A N 1
ATOM 685 C CA . ALA A 1 89 ? 0.180 -3.696 4.893 1.00 97.50 89 ALA A CA 1
ATOM 686 C C . ALA A 1 89 ? 1.084 -4.904 4.614 1.00 97.50 89 ALA A C 1
ATOM 688 O O . ALA A 1 89 ? 2.138 -4.771 3.990 1.00 97.50 89 ALA A O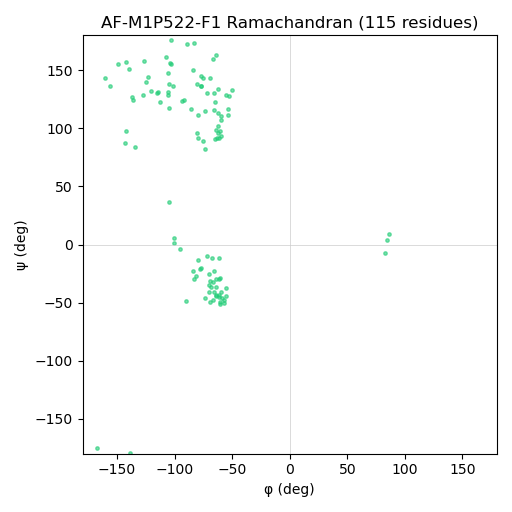 1
ATOM 689 N N . ARG A 1 90 ? 0.707 -6.088 5.114 1.00 97.62 90 ARG A N 1
ATOM 690 C CA . ARG A 1 90 ? 1.457 -7.324 4.880 1.00 97.62 90 ARG A CA 1
ATOM 691 C C . ARG A 1 90 ? 1.327 -7.758 3.423 1.00 97.62 90 ARG A C 1
ATOM 693 O O . ARG A 1 90 ? 2.343 -8.152 2.859 1.00 97.62 90 ARG A O 1
ATOM 700 N N . ASN A 1 91 ? 0.138 -7.645 2.837 1.00 98.00 91 ASN A N 1
ATOM 701 C CA . ASN A 1 91 ? -0.121 -7.979 1.436 1.00 98.00 91 ASN A CA 1
ATOM 702 C C . ASN A 1 91 ? 0.728 -7.108 0.501 1.00 98.00 91 ASN A C 1
ATOM 704 O O . ASN A 1 91 ? 1.525 -7.648 -0.264 1.00 98.00 91 ASN A O 1
ATOM 708 N N . VAL A 1 92 ? 0.700 -5.781 0.682 1.00 97.88 92 VAL A N 1
ATOM 709 C CA . VAL A 1 92 ? 1.548 -4.839 -0.078 1.00 97.88 92 VAL A CA 1
ATOM 710 C C . VAL A 1 92 ? 3.031 -5.202 0.040 1.00 97.88 92 VAL A C 1
ATOM 712 O O . VAL A 1 92 ? 3.763 -5.221 -0.948 1.00 97.88 92 VAL A O 1
ATOM 715 N N . MET A 1 93 ? 3.503 -5.528 1.248 1.00 97.56 93 MET A N 1
ATOM 716 C CA . MET A 1 93 ? 4.905 -5.898 1.465 1.00 97.56 93 MET A CA 1
ATOM 717 C C . MET A 1 93 ? 5.287 -7.246 0.844 1.00 97.56 93 MET A C 1
ATOM 719 O O . MET A 1 93 ? 6.453 -7.434 0.492 1.00 97.56 93 MET A O 1
ATOM 723 N N . LEU A 1 94 ? 4.361 -8.204 0.767 1.00 97.75 94 LEU A N 1
ATOM 724 C CA . LEU A 1 94 ? 4.588 -9.482 0.093 1.00 97.75 94 LEU A CA 1
ATOM 725 C C . LEU A 1 94 ? 4.700 -9.268 -1.415 1.00 97.75 94 LEU A C 1
ATOM 727 O O . LEU A 1 94 ? 5.696 -9.676 -2.007 1.00 97.75 94 LEU A O 1
ATOM 731 N N . GLU A 1 95 ? 3.753 -8.539 -1.994 1.00 96.81 95 GLU A N 1
ATOM 732 C CA . GLU A 1 95 ? 3.727 -8.238 -3.422 1.00 96.81 95 GLU A CA 1
ATOM 733 C C . GLU A 1 95 ? 4.966 -7.444 -3.862 1.00 96.81 95 GLU A C 1
ATOM 735 O O . GLU A 1 95 ? 5.645 -7.803 -4.826 1.00 96.81 95 GLU A O 1
ATOM 740 N N . LEU A 1 96 ? 5.364 -6.433 -3.079 1.00 95.94 96 LEU A N 1
ATOM 741 C CA . LEU A 1 96 ? 6.594 -5.680 -3.322 1.00 95.94 96 LEU A CA 1
ATOM 742 C C . LEU A 1 96 ? 7.839 -6.584 -3.296 1.00 95.94 96 LEU A C 1
ATOM 744 O O . LEU A 1 96 ? 8.734 -6.441 -4.130 1.00 95.94 96 LEU A O 1
ATOM 748 N N . LYS A 1 97 ? 7.919 -7.540 -2.361 1.00 95.38 97 LYS A N 1
ATOM 749 C CA . LYS A 1 97 ? 9.043 -8.493 -2.301 1.00 95.38 97 LYS A CA 1
ATOM 750 C C . LYS A 1 97 ? 9.075 -9.414 -3.513 1.00 95.38 97 LYS A C 1
ATOM 752 O O . LYS A 1 97 ? 10.162 -9.699 -4.016 1.00 95.38 97 LYS A O 1
ATOM 757 N N . GLU A 1 98 ? 7.922 -9.887 -3.970 1.00 94.75 98 GLU A N 1
ATOM 758 C CA . GLU A 1 98 ? 7.818 -10.728 -5.162 1.00 94.75 98 GLU A CA 1
ATOM 759 C C . GLU A 1 98 ? 8.248 -9.969 -6.417 1.00 94.75 98 GLU A C 1
ATOM 761 O O . GLU A 1 98 ? 9.079 -10.473 -7.180 1.00 94.75 98 GLU A O 1
ATOM 766 N N . TYR A 1 99 ? 7.799 -8.721 -6.567 1.00 92.88 99 TYR A N 1
ATOM 767 C CA . TYR A 1 99 ? 8.243 -7.831 -7.635 1.00 92.88 99 TYR A CA 1
ATOM 768 C C . TYR A 1 99 ? 9.766 -7.633 -7.615 1.00 92.88 99 TYR A C 1
ATOM 770 O O . TYR A 1 99 ? 10.446 -7.859 -8.621 1.00 92.88 99 TYR A O 1
ATOM 778 N N . MET A 1 100 ? 10.339 -7.293 -6.456 1.00 91.06 100 MET A N 1
ATOM 779 C CA . MET A 1 100 ? 11.786 -7.086 -6.319 1.00 91.06 100 MET A CA 1
ATOM 780 C C . MET A 1 100 ? 12.587 -8.366 -6.586 1.00 91.06 100 MET A C 1
ATOM 782 O O . MET A 1 100 ? 13.653 -8.314 -7.202 1.00 91.06 100 MET A O 1
ATOM 786 N N . LYS A 1 101 ? 12.070 -9.531 -6.176 1.00 91.88 101 LYS A N 1
ATOM 787 C CA . LYS A 1 101 ? 12.673 -10.835 -6.480 1.00 91.88 101 LYS A CA 1
ATOM 788 C C . LYS A 1 101 ? 12.659 -11.121 -7.982 1.00 91.88 101 LYS A C 1
ATOM 790 O O . LYS A 1 101 ? 13.670 -11.576 -8.514 1.00 91.88 101 LYS A O 1
ATOM 795 N N . SER A 1 102 ? 11.547 -10.838 -8.659 1.00 88.69 102 SER A N 1
ATOM 796 C CA . SER A 1 102 ? 11.425 -10.978 -10.113 1.00 88.69 102 SER A CA 1
ATOM 797 C C . SER A 1 102 ? 12.423 -10.073 -10.842 1.00 88.69 102 SER A C 1
ATOM 799 O O . SER A 1 102 ? 13.216 -10.559 -11.650 1.00 88.69 102 SER A O 1
ATOM 801 N N . ARG A 1 103 ? 12.484 -8.785 -10.468 1.00 86.25 103 ARG A N 1
ATOM 802 C CA . ARG A 1 103 ? 13.446 -7.807 -11.007 1.00 86.25 103 ARG A CA 1
ATOM 803 C C . ARG A 1 103 ? 14.890 -8.258 -10.818 1.00 86.25 103 ARG A C 1
ATOM 805 O O . ARG A 1 103 ? 15.652 -8.252 -11.780 1.00 86.25 103 ARG A O 1
ATOM 812 N N . LYS A 1 104 ? 15.258 -8.707 -9.615 1.00 81.31 104 LYS A N 1
ATOM 813 C CA . LYS A 1 104 ? 16.596 -9.253 -9.355 1.00 81.31 104 LYS A CA 1
ATOM 814 C C . LYS A 1 104 ? 16.899 -10.456 -10.251 1.00 81.31 104 LYS A C 1
ATOM 816 O O . LYS A 1 104 ? 17.950 -10.499 -10.872 1.00 81.31 104 LYS A O 1
ATOM 821 N N . GLY A 1 105 ? 15.962 -11.395 -10.379 1.00 79.19 105 GLY A N 1
ATOM 822 C CA . GLY A 1 105 ? 16.146 -12.573 -11.227 1.00 79.19 105 GLY A CA 1
ATOM 823 C C . GLY A 1 105 ? 16.257 -12.262 -12.724 1.00 79.19 105 GLY A C 1
ATOM 824 O O . GLY A 1 105 ? 16.790 -13.081 -13.470 1.00 79.19 105 GLY A O 1
ATOM 825 N N . VAL A 1 106 ? 15.740 -11.122 -13.192 1.00 75.00 106 VAL A N 1
ATOM 826 C CA . VAL A 1 106 ? 15.979 -10.632 -14.559 1.00 75.00 106 VAL A CA 1
ATOM 827 C C . VAL A 1 106 ? 17.402 -10.089 -14.687 1.00 75.00 106 VAL A C 1
ATOM 829 O O . VAL A 1 106 ? 18.097 -10.477 -15.621 1.00 75.00 106 VAL A O 1
ATOM 832 N N . LEU A 1 107 ? 17.852 -9.272 -13.729 1.00 71.06 107 LEU A N 1
ATOM 833 C CA . LEU A 1 107 ? 19.206 -8.702 -13.717 1.00 71.06 107 LEU A CA 1
ATOM 834 C C . LEU A 1 107 ? 20.295 -9.787 -13.642 1.00 71.06 107 LEU A C 1
ATOM 836 O O . LEU A 1 107 ? 21.229 -9.789 -14.439 1.00 71.06 107 LEU A O 1
ATOM 840 N N . ASP A 1 108 ? 20.120 -10.777 -12.764 1.00 74.88 108 ASP A N 1
ATOM 841 C CA . ASP A 1 108 ? 21.067 -11.890 -12.620 1.00 74.88 108 ASP A CA 1
ATOM 842 C C . ASP A 1 108 ? 21.191 -12.709 -13.926 1.00 74.88 108 ASP A C 1
ATOM 844 O O . ASP A 1 108 ? 22.239 -13.281 -14.226 1.00 74.88 108 ASP A O 1
ATOM 848 N N . ARG A 1 109 ? 20.120 -12.769 -14.733 1.00 69.81 109 ARG A N 1
ATOM 849 C CA . ARG A 1 109 ? 20.112 -13.455 -16.034 1.00 69.81 109 ARG A CA 1
ATOM 850 C C . ARG A 1 109 ? 20.673 -12.599 -17.166 1.00 69.81 109 ARG A C 1
ATOM 852 O O . ARG A 1 109 ? 21.225 -13.173 -18.099 1.00 69.81 109 ARG A O 1
ATOM 859 N N . SER A 1 110 ? 20.555 -11.272 -17.107 1.00 64.94 110 SER A N 1
ATOM 860 C CA . SER A 1 110 ? 21.159 -10.389 -18.111 1.00 64.94 110 SER A CA 1
ATOM 861 C C . SER A 1 110 ? 22.684 -10.348 -18.008 1.00 64.94 110 SER A C 1
ATOM 863 O O . SER A 1 110 ? 23.346 -10.328 -19.042 1.00 64.94 110 SER A O 1
ATOM 865 N N . ASP A 1 111 ? 23.247 -10.441 -16.799 1.00 58.97 111 ASP A N 1
ATOM 866 C CA . ASP A 1 111 ? 24.706 -10.477 -16.596 1.00 58.97 111 ASP A CA 1
ATOM 867 C C . ASP A 1 111 ? 25.340 -11.796 -17.076 1.00 58.97 111 ASP A C 1
ATOM 869 O O . ASP A 1 111 ? 26.501 -11.831 -17.483 1.00 58.97 111 ASP A O 1
ATOM 873 N N . ALA A 1 112 ? 24.566 -12.887 -17.111 1.00 58.34 112 ALA A N 1
ATOM 874 C CA . ALA A 1 112 ? 24.998 -14.160 -17.692 1.00 58.34 112 ALA A CA 1
ATOM 875 C C . ALA A 1 112 ? 25.088 -14.128 -19.234 1.00 58.34 112 ALA A C 1
ATOM 877 O O . ALA A 1 112 ? 25.629 -15.056 -19.834 1.00 58.34 112 ALA A O 1
ATOM 878 N N . VAL A 1 113 ? 24.587 -13.065 -19.877 1.00 54.75 113 VAL A N 1
ATOM 879 C CA . VAL A 1 113 ? 24.697 -12.816 -21.325 1.00 54.75 113 VAL A CA 1
ATOM 880 C C . VAL A 1 113 ? 25.747 -11.729 -21.599 1.00 54.75 113 VAL A C 1
ATOM 882 O O . VAL A 1 113 ? 25.609 -10.926 -22.515 1.00 54.75 113 VAL A O 1
ATOM 885 N N . ILE A 1 114 ? 26.850 -11.690 -20.844 1.00 54.81 114 ILE A N 1
ATOM 886 C CA . ILE A 1 114 ? 28.091 -11.138 -21.401 1.00 54.81 114 ILE A CA 1
ATOM 887 C C . ILE A 1 114 ? 28.711 -12.246 -22.244 1.00 54.81 114 ILE A C 1
ATOM 889 O O . ILE A 1 114 ? 29.356 -13.170 -21.754 1.00 54.81 114 ILE A O 1
ATOM 893 N N . ILE A 1 115 ? 28.410 -12.166 -23.535 1.00 54.69 115 ILE A N 1
ATOM 894 C CA . ILE A 1 115 ? 28.887 -13.057 -24.580 1.00 54.69 115 ILE A CA 1
ATOM 895 C C . ILE A 1 115 ? 30.418 -13.115 -24.513 1.00 54.69 115 ILE A C 1
ATOM 897 O O . ILE A 1 115 ? 31.098 -12.121 -24.754 1.00 54.69 115 ILE A O 1
ATOM 901 N N . SER A 1 116 ? 30.945 -14.302 -24.222 1.00 48.94 116 SER A N 1
ATOM 902 C CA . SER A 1 116 ? 32.268 -14.721 -24.669 1.00 48.94 116 SER A CA 1
ATOM 903 C C . SER A 1 116 ? 32.274 -14.696 -26.202 1.00 48.94 116 SER A C 1
ATOM 905 O O . SER A 1 116 ? 31.801 -15.642 -26.838 1.00 48.94 116 SER A O 1
ATOM 907 N N . GLN A 1 117 ? 32.711 -13.580 -26.782 1.00 43.69 117 GLN A N 1
ATOM 908 C CA . GLN A 1 117 ? 33.078 -13.451 -28.192 1.00 43.69 117 GLN A CA 1
ATOM 909 C C . GLN A 1 117 ? 34.596 -13.355 -28.287 1.00 43.69 117 GLN A C 1
ATOM 911 O O . GLN A 1 117 ? 35.180 -12.605 -27.472 1.00 43.69 117 GLN A O 1
#

Organism: Desulfocapsa sulfexigens (strain DSM 10523 / SB164P1) (NCBI:txid1167006)

Mean predicted aligned error: 12.1 Å

Radius of gyration: 26.65 Å; Cα contacts (8 Å, |Δi|>4): 142; chains: 1; bounding box: 47×31×103 Å

Nearest PDB structures (foldseek):
  2adz-assembly1_A  TM=4.248E-01  e=1.286E+00  Mus musculus
  8dy7-assembly1_G  TM=2.510E-01  e=2.182E+00  Streptomyces venezuelae
  8oz0-assembly1_D  TM=2.928E-01  e=5.266E+00  Homo sapiens
  8r3m-assembly1_J  TM=2.594E-01  e=7.064E+00  Mycolicibacterium smegmatis MC2 155

pLDDT: mean 81.68, std 19.63, range [39.75, 98.12]

Sequence (117 aa):
MKKTLFLTALLSFLFFPIQGQTEDSYKIVFETMDCSGNTGFATVGPDEIFKVGNGDCTNPEDPAKKLKQLLVHDGSGSYKVYTLSQEEARNVMLELKEYMKSRKGVLDRSDAVIISQ

Solvent-accessible surface area (backbone atoms only — not comparable to full-atom values): 7310 Å² total; per-residue (Å²): 141,83,90,80,84,85,80,87,79,84,82,76,78,79,79,72,79,80,75,74,76,78,72,80,71,71,66,53,73,46,64,32,33,50,71,85,55,55,69,50,76,48,75,43,46,68,86,34,54,74,45,80,47,82,39,94,42,45,30,73,94,43,76,93,38,56,21,21,28,40,34,27,55,68,87,79,88,48,69,46,77,44,38,16,46,61,66,50,50,47,51,56,54,50,54,47,49,51,52,52,51,52,53,49,57,50,53,63,54,54,66,71,63,65,73,91,124